Protein AF-A0A968K9M5-F1 (afdb_monomer)

Structure (mmCIF, N/CA/C/O backbone):
data_AF-A0A968K9M5-F1
#
_entry.id   AF-A0A968K9M5-F1
#
loop_
_atom_site.group_PDB
_atom_site.id
_atom_site.type_symbol
_atom_site.label_atom_id
_atom_site.label_alt_id
_atom_site.label_comp_id
_atom_site.label_asym_id
_atom_site.label_entity_id
_atom_site.label_seq_id
_atom_site.pdbx_PDB_ins_code
_atom_site.Cartn_x
_atom_site.Cartn_y
_atom_site.Cartn_z
_atom_site.occupancy
_atom_site.B_iso_or_equiv
_atom_site.auth_seq_id
_atom_site.auth_comp_id
_atom_site.auth_asym_id
_atom_site.auth_atom_id
_atom_site.pdbx_PDB_model_num
ATOM 1 N N . MET A 1 1 ? -9.817 16.636 25.473 1.00 51.41 1 MET A N 1
ATOM 2 C CA . MET A 1 1 ? -11.119 16.191 26.009 1.00 51.41 1 MET A CA 1
ATOM 3 C C . MET A 1 1 ? -11.278 14.680 25.809 1.00 51.41 1 MET A C 1
ATOM 5 O O . MET A 1 1 ? -11.817 14.260 24.791 1.00 51.41 1 MET A O 1
ATOM 9 N N . PRO A 1 2 ? -10.715 13.850 26.705 1.00 57.59 2 PRO A N 1
ATOM 10 C CA . PRO A 1 2 ? -10.853 12.386 26.663 1.00 57.59 2 PRO A CA 1
ATOM 11 C C . PRO A 1 2 ? -12.249 11.882 27.098 1.00 57.59 2 PRO A C 1
ATOM 13 O O . PRO A 1 2 ? -12.683 10.827 26.637 1.00 57.59 2 PRO A O 1
ATOM 16 N N . GLU A 1 3 ? -12.993 12.667 27.884 1.00 60.50 3 GLU A N 1
ATOM 17 C CA . GLU A 1 3 ? -14.280 12.284 28.496 1.00 60.50 3 GLU A CA 1
ATOM 18 C C . GLU A 1 3 ? -15.399 11.987 27.473 1.00 60.50 3 GLU A C 1
ATOM 20 O O . GLU A 1 3 ? -16.149 11.019 27.615 1.00 60.50 3 GLU A O 1
ATOM 25 N N . ASP A 1 4 ? -15.463 12.734 26.364 1.00 63.72 4 ASP A N 1
ATOM 26 C CA . ASP A 1 4 ? -16.415 12.489 25.263 1.00 63.72 4 ASP A CA 1
ATOM 27 C C . ASP A 1 4 ? -16.224 11.129 24.579 1.00 63.72 4 ASP A C 1
ATOM 29 O O . ASP A 1 4 ? -17.141 10.567 23.969 1.00 63.72 4 ASP A O 1
ATOM 33 N N . THR A 1 5 ? -14.998 10.613 24.617 1.00 60.69 5 THR A N 1
ATOM 34 C CA . THR A 1 5 ? -14.643 9.351 23.969 1.00 60.69 5 THR A CA 1
ATOM 35 C C . THR A 1 5 ? -15.071 8.181 24.843 1.00 60.69 5 THR A C 1
ATOM 37 O O . THR A 1 5 ? -15.695 7.248 24.340 1.00 60.69 5 THR A O 1
ATOM 40 N N . GLU A 1 6 ? -14.833 8.268 26.151 1.00 62.53 6 GLU A N 1
ATOM 41 C CA . GLU A 1 6 ? -15.274 7.262 27.118 1.00 62.53 6 GLU A CA 1
ATOM 42 C C . GLU A 1 6 ? -16.797 7.134 27.179 1.00 62.53 6 GLU A C 1
ATOM 44 O O . GLU A 1 6 ? -17.310 6.016 27.215 1.00 62.53 6 GLU A O 1
ATOM 49 N N . MET A 1 7 ? -17.541 8.243 27.087 1.00 62.06 7 MET A N 1
ATOM 50 C CA . MET A 1 7 ? -19.007 8.197 26.996 1.00 62.06 7 MET A CA 1
ATOM 51 C C . MET A 1 7 ? -19.499 7.454 25.749 1.00 62.06 7 MET A C 1
ATOM 53 O O . MET A 1 7 ? -20.458 6.683 25.813 1.00 62.06 7 MET A O 1
ATOM 57 N N . ARG A 1 8 ? -18.839 7.650 24.602 1.00 64.69 8 ARG A N 1
ATOM 58 C CA . ARG A 1 8 ? -19.181 6.954 23.350 1.00 64.69 8 ARG A CA 1
ATOM 59 C C . ARG A 1 8 ? -18.832 5.467 23.399 1.00 64.69 8 ARG A C 1
ATOM 61 O O . ARG A 1 8 ? -19.593 4.665 22.866 1.00 64.69 8 ARG A O 1
ATOM 68 N N . ILE A 1 9 ? -17.728 5.117 24.056 1.00 66.56 9 ILE A N 1
ATOM 69 C CA . ILE A 1 9 ? -17.291 3.733 24.281 1.00 66.56 9 ILE A CA 1
ATOM 70 C C . ILE A 1 9 ? -18.268 3.013 25.226 1.00 66.56 9 ILE A C 1
ATOM 72 O O . ILE A 1 9 ? -18.783 1.955 24.865 1.00 66.56 9 ILE A O 1
ATOM 76 N N . LYS A 1 10 ? -18.645 3.644 26.350 1.00 65.88 10 LYS A N 1
ATOM 77 C CA . LYS A 1 10 ? -19.674 3.127 27.272 1.00 65.88 10 LYS A CA 1
ATOM 78 C C . LYS A 1 10 ? -21.031 2.945 26.597 1.00 65.88 10 LYS A C 1
ATOM 80 O O . LYS A 1 10 ? -21.674 1.924 26.810 1.00 65.88 10 LYS A O 1
ATOM 85 N N . LYS A 1 11 ? -21.462 3.890 25.752 1.00 66.50 11 LYS A N 1
ATOM 86 C CA . LYS A 1 11 ? -22.722 3.767 24.992 1.00 66.50 11 LYS A CA 1
ATOM 87 C C . LYS A 1 11 ? -22.704 2.589 24.010 1.00 66.50 11 LYS A C 1
ATOM 89 O O . LYS A 1 11 ? -23.752 2.019 23.737 1.00 66.50 11 LYS A O 1
ATOM 94 N N . ALA A 1 12 ? -21.529 2.226 23.495 1.00 63.97 12 ALA A N 1
ATOM 95 C CA . ALA A 1 12 ? -21.339 1.047 22.656 1.00 63.97 12 ALA A CA 1
ATOM 96 C C . ALA A 1 12 ? -21.189 -0.260 23.463 1.00 63.97 12 ALA A C 1
ATOM 98 O O . ALA A 1 12 ? -21.057 -1.315 22.858 1.00 63.97 12 ALA A O 1
ATOM 99 N N . GLY A 1 13 ? -21.209 -0.206 24.802 1.00 70.62 13 GLY A N 1
ATOM 100 C CA . GLY A 1 13 ? -21.071 -1.378 25.672 1.00 70.62 13 GLY A CA 1
ATOM 101 C C . GLY A 1 13 ? -19.632 -1.863 25.869 1.00 70.62 13 GLY A C 1
ATOM 102 O O . GLY A 1 13 ? -19.427 -2.931 26.437 1.00 70.62 13 GLY A O 1
ATOM 103 N N . TYR A 1 14 ? -18.634 -1.094 25.434 1.00 71.94 14 TYR A N 1
ATOM 104 C CA . TYR A 1 14 ? -17.221 -1.441 25.593 1.00 71.94 14 TYR A CA 1
ATOM 105 C C . TYR A 1 14 ? -16.570 -0.541 26.649 1.00 71.94 14 TYR A C 1
ATOM 107 O O . TYR A 1 14 ? -17.061 0.549 26.940 1.00 71.94 14 TYR A O 1
ATOM 115 N N . THR A 1 15 ? -15.461 -0.984 27.239 1.00 75.38 15 THR A N 1
ATOM 116 C CA . THR A 1 15 ? -14.609 -0.173 28.125 1.00 75.38 15 THR A CA 1
ATOM 117 C C . THR A 1 15 ? -13.243 0.046 27.482 1.00 75.38 15 THR A C 1
ATOM 119 O O . THR A 1 15 ? -12.792 -0.748 26.655 1.00 75.38 15 THR A O 1
ATOM 122 N N . ALA A 1 16 ? -12.574 1.143 27.846 1.00 69.44 16 ALA A N 1
ATOM 123 C CA . ALA A 1 16 ? -11.233 1.447 27.347 1.00 69.44 16 ALA A CA 1
ATOM 124 C C . ALA A 1 16 ? -10.227 0.330 27.688 1.00 69.44 16 ALA A C 1
ATOM 126 O O . ALA A 1 16 ? -9.402 -0.025 26.846 1.00 69.44 16 ALA A O 1
ATOM 127 N N . ASP A 1 17 ? -10.345 -0.272 28.874 1.00 72.94 17 ASP A N 1
ATOM 128 C CA . ASP A 1 17 ? -9.512 -1.399 29.306 1.00 72.94 17 ASP A CA 1
ATOM 129 C C . ASP A 1 17 ? -9.739 -2.667 28.480 1.00 72.94 17 ASP A C 1
ATOM 131 O O . ASP A 1 17 ? -8.773 -3.319 28.090 1.00 72.94 17 ASP A O 1
ATOM 135 N N . LEU A 1 18 ? -10.986 -2.972 28.112 1.00 74.94 18 LEU A N 1
ATOM 136 C CA . LEU A 1 18 ? -11.291 -4.117 27.251 1.00 74.94 18 LEU A CA 1
ATOM 137 C C . LEU A 1 18 ? -10.667 -3.950 25.855 1.00 74.94 18 LEU A C 1
ATOM 139 O O . LEU A 1 18 ? -10.087 -4.888 25.312 1.00 74.94 18 LEU A O 1
ATOM 143 N N . LEU A 1 19 ? -10.712 -2.736 25.293 1.00 75.19 19 LEU A N 1
ATOM 144 C CA . LEU A 1 19 ? -10.065 -2.437 24.011 1.00 75.19 19 LEU A CA 1
ATOM 145 C C . LEU A 1 19 ? -8.533 -2.550 24.096 1.00 75.19 19 LEU A C 1
ATOM 147 O O . LEU A 1 19 ? -7.904 -3.007 23.140 1.00 75.19 19 LEU A O 1
ATOM 151 N N . ARG A 1 20 ? -7.931 -2.164 25.231 1.00 74.12 20 ARG A N 1
ATOM 152 C CA . ARG A 1 20 ? -6.492 -2.351 25.492 1.00 74.12 20 ARG A CA 1
ATOM 153 C C . ARG A 1 20 ? -6.124 -3.826 25.587 1.00 74.12 20 ARG A C 1
ATOM 155 O O . ARG A 1 20 ? -5.146 -4.233 24.968 1.00 74.12 20 ARG A O 1
ATOM 162 N N . GLN A 1 21 ? -6.915 -4.613 26.311 1.00 78.06 21 GLN A N 1
ATOM 163 C CA . GLN A 1 21 ? -6.683 -6.043 26.486 1.00 78.06 21 GLN A CA 1
ATOM 164 C C . GLN A 1 21 ? -6.728 -6.782 25.144 1.00 78.06 21 GLN A C 1
ATOM 166 O O . GLN A 1 21 ? -5.779 -7.482 24.800 1.00 78.06 21 GLN A O 1
ATOM 171 N N . MET A 1 22 ? -7.756 -6.529 24.328 1.00 73.94 22 MET A N 1
ATOM 172 C CA . MET A 1 22 ? -7.872 -7.145 23.003 1.00 73.94 22 MET A CA 1
ATOM 173 C C . MET A 1 22 ? -6.704 -6.767 22.073 1.00 73.94 22 MET A C 1
ATOM 175 O O . MET A 1 22 ? -6.224 -7.602 21.312 1.00 73.94 22 MET A O 1
ATOM 179 N N . LEU A 1 23 ? -6.195 -5.530 22.132 1.00 72.94 23 LEU A N 1
ATOM 180 C CA . LEU A 1 23 ? -5.007 -5.138 21.359 1.00 72.94 23 LEU A CA 1
ATOM 181 C C . LEU A 1 23 ? -3.716 -5.791 21.873 1.00 72.94 23 LEU A C 1
ATOM 183 O O . LEU A 1 23 ? -2.849 -6.121 21.063 1.00 72.94 23 LEU A O 1
ATOM 187 N N . GLY A 1 24 ? -3.590 -5.987 23.189 1.00 69.31 24 GLY A N 1
ATOM 188 C CA . 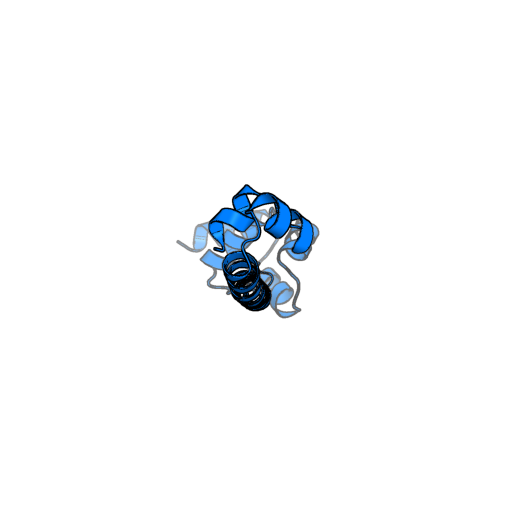GLY A 1 24 ? -2.452 -6.666 23.817 1.00 69.31 24 GLY A CA 1
ATOM 189 C C . GLY A 1 24 ? -2.313 -8.131 23.394 1.00 69.31 24 GLY A C 1
ATOM 190 O O . GLY A 1 24 ? -1.200 -8.635 23.284 1.00 69.31 24 GLY A O 1
ATOM 191 N N . GLU A 1 25 ? -3.425 -8.782 23.051 1.00 74.69 25 GLU A N 1
ATOM 192 C CA . GLU A 1 25 ? -3.463 -10.144 22.499 1.00 74.69 25 GLU A CA 1
ATOM 193 C C . GLU A 1 25 ? -3.037 -10.219 21.016 1.00 74.69 25 GLU A C 1
ATOM 195 O O . GLU A 1 25 ? -3.065 -11.282 20.399 1.00 74.69 25 GLU A O 1
ATOM 200 N N . GLY A 1 26 ? -2.625 -9.096 20.413 1.00 66.50 26 GLY A N 1
ATOM 201 C CA . GLY A 1 26 ? -2.200 -9.033 19.012 1.00 66.50 26 GLY A CA 1
ATOM 202 C C . GLY A 1 26 ? -3.364 -8.987 18.018 1.00 66.50 26 GLY A C 1
ATOM 203 O O . GLY A 1 26 ? -3.162 -9.128 16.807 1.00 66.50 26 GLY A O 1
ATOM 204 N N . VAL A 1 27 ? -4.589 -8.761 18.499 1.00 73.75 27 VAL A N 1
ATOM 205 C CA . VAL A 1 27 ? -5.778 -8.660 17.653 1.00 73.75 27 VAL A CA 1
ATOM 206 C C . VAL A 1 27 ? -5.699 -7.392 16.807 1.00 73.75 27 VAL A C 1
ATOM 208 O O . VAL A 1 27 ? -5.535 -6.274 17.296 1.00 73.75 27 VAL A O 1
ATOM 211 N N . THR A 1 28 ? -5.832 -7.545 15.491 1.00 76.44 28 THR A N 1
ATOM 212 C CA . THR A 1 28 ? -5.808 -6.389 14.589 1.00 76.44 28 THR A CA 1
ATOM 213 C C . THR A 1 28 ? -7.078 -5.549 14.735 1.00 76.44 28 THR A C 1
ATOM 215 O O . THR A 1 28 ? -8.163 -6.072 14.981 1.00 76.44 28 THR A O 1
ATOM 218 N N . LEU A 1 29 ? -6.996 -4.249 14.422 1.00 75.00 29 LEU A N 1
ATOM 219 C CA . LEU A 1 29 ? -8.172 -3.363 14.333 1.00 75.00 29 LEU A CA 1
ATOM 220 C C . LEU A 1 29 ? -9.279 -3.889 13.404 1.00 75.00 29 LEU A C 1
ATOM 222 O O . LEU A 1 29 ? -10.405 -3.409 13.457 1.00 75.00 29 LEU A O 1
ATOM 226 N N . GLY A 1 30 ? -8.943 -4.786 12.470 1.00 74.94 30 GLY A N 1
ATOM 227 C CA . GLY A 1 30 ? -9.924 -5.411 11.590 1.00 74.94 30 GLY A CA 1
ATOM 228 C C . GLY A 1 30 ? -10.824 -6.382 12.338 1.00 74.94 30 GLY A C 1
ATOM 229 O O . GLY A 1 30 ? -12.036 -6.212 12.300 1.00 74.94 30 GLY A O 1
ATOM 230 N N . VAL A 1 31 ? -10.202 -7.307 13.062 1.00 76.50 31 VAL A N 1
ATOM 231 C CA . VAL A 1 31 ? -10.887 -8.281 13.916 1.00 76.50 31 VAL A CA 1
ATOM 232 C C . VAL A 1 31 ? -11.606 -7.570 15.060 1.00 76.50 31 VAL A C 1
ATOM 234 O O . VAL A 1 31 ? -12.742 -7.897 15.370 1.00 76.50 31 VAL A O 1
ATOM 237 N N . LEU A 1 32 ? -10.999 -6.520 15.620 1.00 77.88 32 LEU A N 1
ATOM 238 C CA . LEU A 1 32 ? -11.632 -5.703 16.654 1.00 77.88 32 LEU A CA 1
ATOM 239 C C . LEU A 1 32 ? -12.922 -5.035 16.152 1.00 77.88 32 LEU A C 1
ATOM 241 O O . LEU A 1 32 ? -13.918 -4.997 16.863 1.00 77.88 32 LEU A O 1
ATOM 245 N N . ALA A 1 33 ? -12.924 -4.521 14.920 1.00 81.94 33 ALA A N 1
ATOM 246 C CA . ALA A 1 33 ? -14.109 -3.908 14.320 1.00 81.94 33 ALA A CA 1
ATOM 247 C C . ALA A 1 33 ? -15.230 -4.919 14.055 1.00 81.94 33 ALA A C 1
ATOM 249 O O . ALA A 1 33 ? -16.400 -4.588 14.215 1.00 81.94 33 ALA A O 1
ATOM 250 N N . GLU A 1 34 ? -14.875 -6.143 13.669 1.00 78.81 34 GLU A N 1
ATOM 251 C CA . GLU A 1 34 ? -15.834 -7.234 13.472 1.00 78.81 34 GLU A CA 1
ATOM 252 C C . GLU A 1 34 ? -16.408 -7.716 14.811 1.00 78.81 34 GLU A C 1
ATOM 254 O O . GLU A 1 34 ? -17.620 -7.841 14.942 1.00 78.81 34 GLU A O 1
ATOM 259 N N . ALA A 1 35 ? -15.559 -7.884 15.828 1.00 73.38 35 ALA A N 1
ATOM 260 C CA . ALA A 1 35 ? -15.959 -8.318 17.165 1.00 73.38 35 ALA A CA 1
ATOM 261 C C . ALA A 1 35 ? -16.811 -7.278 17.910 1.00 73.38 35 ALA A C 1
ATOM 263 O O . ALA A 1 35 ? -17.672 -7.638 18.708 1.00 73.38 35 ALA A O 1
ATOM 264 N N . THR A 1 36 ? -16.562 -5.986 17.670 1.00 74.56 36 THR A N 1
ATOM 265 C CA . THR A 1 36 ? -17.259 -4.891 18.364 1.00 74.56 36 THR A CA 1
ATOM 266 C C . THR A 1 36 ? -18.425 -4.297 17.578 1.00 74.56 36 THR A C 1
ATOM 268 O O . THR A 1 36 ? -19.179 -3.487 18.110 1.00 74.56 36 THR A O 1
ATOM 271 N N . GLY A 1 37 ? -18.546 -4.616 16.285 1.00 75.69 37 GLY A N 1
ATOM 272 C CA . GLY A 1 37 ? -19.476 -3.947 15.370 1.00 75.69 37 GLY A CA 1
ATOM 273 C C . GLY A 1 37 ? -19.165 -2.460 15.135 1.00 75.69 37 GLY A C 1
ATOM 274 O O . GLY A 1 37 ? -19.903 -1.771 14.428 1.00 75.69 37 GLY A O 1
ATOM 275 N N . VAL A 1 38 ? -18.076 -1.933 15.707 1.00 82.44 38 VAL A N 1
ATOM 276 C CA . VAL A 1 38 ? -17.682 -0.530 15.578 1.00 82.44 38 VAL A CA 1
ATOM 277 C C . VAL A 1 38 ? -16.792 -0.360 14.355 1.00 82.44 38 VAL A C 1
ATOM 279 O O . VAL A 1 38 ? -15.792 -1.052 14.168 1.00 82.44 38 VAL A O 1
ATOM 282 N N . HIS A 1 39 ? -17.110 0.633 13.524 1.00 82.50 39 HIS A N 1
ATOM 283 C CA . HIS A 1 39 ? -16.321 0.910 12.331 1.00 82.50 39 HIS A CA 1
ATOM 284 C C . HIS A 1 39 ? -14.851 1.216 12.674 1.00 82.50 39 HIS A C 1
ATOM 286 O O . HIS A 1 39 ? -14.544 1.976 13.597 1.00 82.50 39 HIS A O 1
ATOM 292 N N . ARG A 1 40 ? -13.926 0.691 11.862 1.00 79.50 40 ARG A N 1
ATOM 293 C CA . ARG A 1 40 ? -12.462 0.794 12.051 1.00 79.50 40 ARG A CA 1
ATOM 294 C C . ARG A 1 40 ? -11.984 2.228 12.297 1.00 79.50 40 ARG A C 1
ATOM 296 O O . ARG A 1 40 ? -11.103 2.453 13.123 1.00 79.50 40 ARG A O 1
ATOM 303 N N . SER A 1 41 ?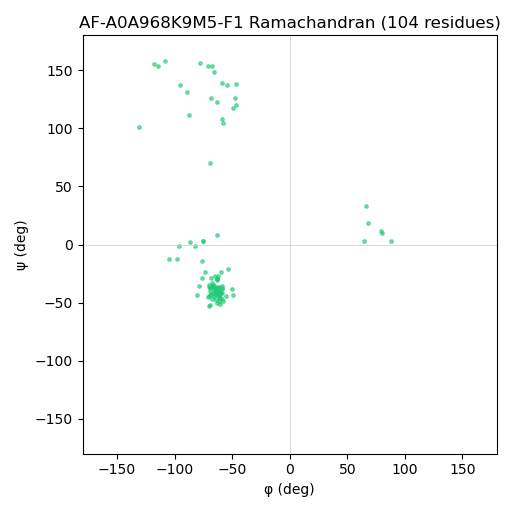 -12.576 3.201 11.607 1.00 81.06 41 SER A N 1
ATOM 304 C CA . SER A 1 41 ? -12.239 4.623 11.769 1.00 81.06 41 SER A CA 1
ATOM 305 C C . SER A 1 41 ? -12.618 5.170 13.150 1.00 81.06 41 SER A C 1
ATOM 307 O O . SER A 1 41 ? -11.895 6.002 13.693 1.00 81.06 41 SER A O 1
ATOM 309 N N . ALA A 1 42 ? -13.726 4.702 13.733 1.00 82.88 42 ALA A N 1
ATOM 310 C CA . ALA A 1 42 ? -14.145 5.099 15.073 1.00 82.88 42 ALA A CA 1
ATOM 311 C C . ALA A 1 42 ? -13.217 4.495 16.134 1.00 82.88 42 ALA A C 1
ATOM 313 O O . ALA A 1 42 ? -12.715 5.244 16.969 1.00 82.88 42 ALA A O 1
ATOM 314 N N . LEU A 1 43 ? -12.888 3.202 16.021 1.00 81.06 43 LEU A N 1
ATOM 315 C CA . LEU A 1 43 ? -11.902 2.544 16.886 1.00 81.06 43 LEU A CA 1
ATOM 316 C C . LEU A 1 43 ? -10.533 3.230 16.819 1.00 81.06 43 LEU A C 1
ATOM 318 O O . LEU A 1 43 ? -9.971 3.574 17.850 1.00 81.06 43 LEU A O 1
ATOM 322 N N . SER A 1 44 ? -10.015 3.512 15.619 1.00 81.19 44 SER A N 1
ATOM 323 C CA . SER A 1 44 ? -8.733 4.215 15.457 1.00 81.19 44 SER A CA 1
ATOM 324 C C . SER A 1 44 ? -8.739 5.594 16.123 1.00 81.19 44 SER A C 1
ATOM 326 O O . SER A 1 44 ? -7.778 5.962 16.799 1.00 81.19 44 SER A O 1
ATOM 328 N N . ARG A 1 45 ? -9.838 6.345 15.982 1.00 81.69 45 ARG A N 1
ATOM 329 C CA . ARG A 1 45 ? -9.995 7.651 16.626 1.00 81.69 45 ARG A CA 1
ATOM 330 C C . ARG A 1 45 ? -10.042 7.537 18.150 1.00 81.69 45 ARG A C 1
ATOM 332 O O . ARG A 1 45 ? -9.411 8.344 18.823 1.00 81.69 45 ARG A O 1
ATOM 339 N N . TRP A 1 46 ? -10.771 6.557 18.679 1.00 84.44 46 TRP A N 1
ATOM 340 C CA . TRP A 1 46 ? -10.871 6.307 20.117 1.00 84.44 46 TRP A CA 1
ATOM 341 C C . TRP A 1 46 ? -9.527 5.906 20.717 1.00 84.44 46 TRP A C 1
ATOM 343 O O . TRP A 1 46 ? -9.093 6.504 21.692 1.00 84.44 46 TRP A O 1
ATOM 353 N N . LEU A 1 47 ? -8.824 4.970 20.084 1.00 80.25 47 LEU A N 1
ATOM 354 C CA . LEU A 1 47 ? -7.513 4.501 20.532 1.00 80.25 47 LEU A CA 1
ATOM 355 C C . LEU A 1 47 ? -6.477 5.627 20.514 1.00 80.25 47 LEU A C 1
ATOM 357 O O . LEU A 1 47 ? -5.740 5.795 21.480 1.00 80.25 47 LEU A O 1
ATOM 361 N N . ARG A 1 48 ? -6.498 6.478 19.479 1.00 80.44 48 ARG A N 1
ATOM 362 C CA . ARG A 1 48 ? -5.659 7.682 19.423 1.00 80.44 48 ARG A CA 1
ATOM 363 C C . ARG A 1 48 ? -5.993 8.678 20.538 1.00 80.44 48 ARG A C 1
ATOM 365 O O . ARG A 1 48 ? -5.079 9.256 21.113 1.00 80.44 48 ARG A O 1
ATOM 372 N N . ALA A 1 49 ? -7.274 8.884 20.844 1.00 80.25 49 ALA A N 1
ATOM 373 C CA . ALA A 1 49 ? -7.704 9.766 21.933 1.00 80.25 49 ALA A CA 1
ATOM 374 C C . ALA A 1 49 ? -7.335 9.217 23.325 1.00 80.25 49 ALA A C 1
ATOM 376 O O . ALA A 1 49 ? -7.090 9.998 24.237 1.00 80.25 49 ALA A O 1
ATOM 377 N N . LEU A 1 50 ? -7.254 7.891 23.462 1.00 77.88 50 LEU A N 1
ATOM 378 C CA . LEU A 1 50 ? -6.838 7.176 24.673 1.00 77.88 50 LEU A CA 1
ATOM 379 C C . LEU A 1 50 ? -5.312 6.990 24.789 1.00 77.88 50 LEU A C 1
ATOM 381 O O . LEU A 1 50 ? -4.849 6.340 25.728 1.00 77.88 50 LEU A O 1
ATOM 385 N N . GLY A 1 51 ? -4.536 7.513 23.831 1.00 76.19 51 GLY A N 1
ATOM 386 C CA . GLY A 1 51 ? -3.075 7.382 23.796 1.00 76.19 51 GLY A CA 1
ATOM 387 C C . GLY A 1 51 ? -2.573 5.956 23.542 1.00 76.19 51 GLY A C 1
ATOM 388 O O . GLY A 1 51 ? -1.427 5.651 23.850 1.00 76.19 51 GLY A O 1
ATOM 389 N N . ILE A 1 52 ? -3.419 5.070 23.012 1.00 76.00 52 ILE A N 1
ATOM 390 C CA . ILE A 1 52 ? -3.064 3.677 22.737 1.00 76.00 52 ILE A CA 1
ATOM 391 C C . ILE A 1 52 ? -2.448 3.613 21.340 1.00 76.00 52 ILE A C 1
ATOM 393 O O . ILE A 1 52 ? -3.135 3.820 20.332 1.00 76.00 52 ILE A O 1
ATOM 397 N N . GLU A 1 53 ? -1.148 3.323 21.278 1.00 66.88 53 GLU A N 1
ATOM 398 C CA . GLU A 1 53 ? -0.474 3.061 20.013 1.00 66.88 53 GLU A CA 1
ATOM 399 C C . GLU A 1 53 ? -1.069 1.809 19.372 1.00 66.88 53 GLU A C 1
ATOM 401 O O . GLU A 1 53 ? -1.126 0.732 19.961 1.00 66.88 53 GLU A O 1
ATOM 406 N N . THR A 1 54 ? -1.561 1.966 18.147 1.00 65.00 54 THR A N 1
ATOM 407 C CA . THR A 1 54 ? -2.079 0.838 17.379 1.00 65.00 54 THR A CA 1
ATOM 408 C C . THR A 1 54 ? -0.977 0.322 16.471 1.00 65.00 54 THR A C 1
ATOM 410 O O . THR A 1 54 ? -0.304 1.141 15.837 1.00 65.00 54 THR A O 1
ATOM 413 N N . PRO A 1 55 ? -0.797 -1.007 16.350 1.00 61.66 55 PRO A N 1
ATOM 414 C CA . PRO A 1 55 ? 0.106 -1.562 15.355 1.00 61.66 55 PRO A CA 1
ATOM 415 C C . PRO A 1 55 ? -0.385 -1.086 13.987 1.00 61.66 55 PRO A C 1
ATOM 417 O O . PRO A 1 55 ? -1.479 -1.435 13.531 1.00 61.66 55 PRO A O 1
ATOM 420 N N . GLY A 1 56 ? 0.376 -0.165 13.395 1.00 56.69 56 GLY A N 1
ATOM 421 C CA . GLY A 1 56 ? -0.060 0.598 12.238 1.00 56.69 56 GLY A CA 1
ATOM 422 C C . GLY A 1 56 ? -0.503 -0.322 11.105 1.00 56.69 56 GLY A C 1
ATOM 423 O O . GLY A 1 56 ? 0.165 -1.304 10.780 1.00 56.69 56 GLY A O 1
ATOM 424 N N . ARG A 1 57 ? -1.617 0.024 10.448 1.00 56.78 57 ARG A N 1
ATOM 425 C CA . ARG A 1 57 ? -2.000 -0.557 9.152 1.00 56.78 57 ARG A CA 1
ATOM 426 C C . ARG A 1 57 ? -1.048 -0.076 8.066 1.00 56.78 57 ARG A C 1
ATOM 428 O O . ARG A 1 57 ? -1.404 0.700 7.187 1.00 56.78 57 ARG A O 1
ATOM 435 N N . GLY A 1 58 ? 0.176 -0.550 8.120 1.00 53.31 58 GLY A N 1
ATOM 436 C CA . GLY A 1 58 ? 1.088 -0.499 7.007 1.00 53.31 58 GLY A CA 1
ATOM 437 C C . GLY A 1 58 ? 1.666 -1.882 6.866 1.00 53.31 58 GLY A C 1
ATOM 438 O O . GLY A 1 58 ? 2.607 -2.218 7.574 1.00 53.31 58 GLY A O 1
ATOM 439 N N .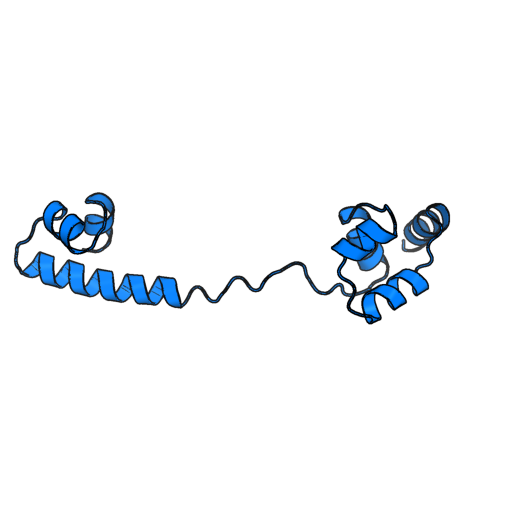 ARG A 1 59 ? 1.165 -2.672 5.906 1.00 55.44 59 ARG A N 1
ATOM 440 C CA . ARG A 1 59 ? 2.045 -3.665 5.280 1.00 55.44 59 ARG A CA 1
ATOM 441 C C . ARG A 1 59 ? 3.322 -2.892 4.935 1.00 55.44 59 ARG A C 1
ATOM 443 O O . ARG A 1 59 ? 3.176 -1.841 4.298 1.00 55.44 59 ARG A O 1
ATOM 450 N N . PRO A 1 60 ? 4.523 -3.325 5.358 1.00 58.28 60 PRO A N 1
ATOM 451 C CA . PRO A 1 60 ? 5.742 -2.644 4.960 1.00 58.28 60 PRO A CA 1
ATOM 452 C C . PRO A 1 60 ? 5.671 -2.479 3.444 1.00 58.28 60 PRO A C 1
ATOM 454 O O . PRO A 1 60 ? 5.534 -3.476 2.729 1.00 58.28 60 PRO A O 1
ATOM 457 N N . LYS A 1 61 ? 5.651 -1.236 2.939 1.00 56.62 61 LYS A N 1
ATOM 458 C CA . LYS A 1 61 ? 5.842 -1.004 1.504 1.00 56.62 61 LYS A CA 1
ATOM 459 C C . LYS A 1 61 ? 7.198 -1.630 1.229 1.00 56.62 61 LYS A C 1
ATOM 461 O O . LYS A 1 61 ? 8.203 -1.090 1.688 1.00 56.62 61 LYS A O 1
ATOM 466 N N . GLY A 1 62 ? 7.202 -2.811 0.606 1.00 54.94 62 GLY A N 1
ATOM 467 C CA . GLY A 1 62 ? 8.422 -3.573 0.373 1.00 54.94 62 GLY A CA 1
ATOM 468 C C . GLY A 1 62 ? 9.490 -2.635 -0.173 1.00 54.94 62 GLY A C 1
ATOM 469 O O . GLY A 1 62 ? 9.166 -1.737 -0.961 1.00 54.94 62 GLY A O 1
ATOM 470 N N . LYS A 1 63 ? 10.736 -2.780 0.300 1.00 52.06 63 LYS A N 1
ATOM 471 C CA . LYS A 1 63 ? 11.846 -1.943 -0.163 1.00 52.06 63 LYS A CA 1
ATOM 472 C C . LYS A 1 63 ? 11.777 -1.898 -1.692 1.00 52.06 63 LYS A C 1
ATOM 474 O O . LYS A 1 63 ? 11.865 -2.930 -2.350 1.00 52.06 63 LYS A O 1
ATOM 479 N N . ARG A 1 64 ? 11.620 -0.703 -2.270 1.00 55.09 64 ARG A N 1
ATOM 480 C CA . ARG A 1 64 ? 11.604 -0.483 -3.733 1.00 55.09 64 ARG A CA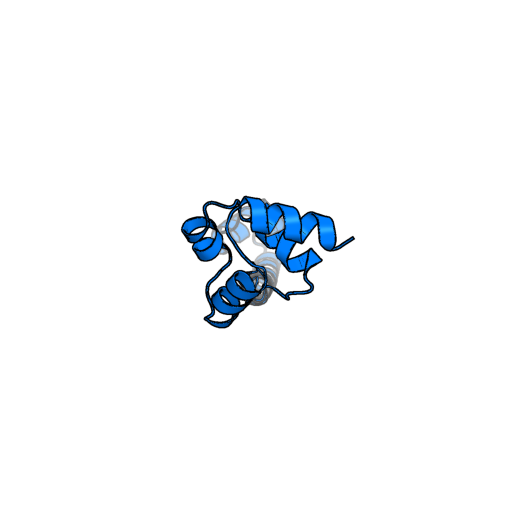 1
ATOM 481 C C . ARG A 1 64 ? 12.943 -0.849 -4.406 1.00 55.09 64 ARG A C 1
ATOM 483 O O . ARG A 1 64 ? 13.129 -0.569 -5.587 1.00 55.09 64 ARG A O 1
ATOM 490 N N . SER A 1 65 ? 13.879 -1.455 -3.669 1.00 53.12 65 SER A N 1
ATOM 491 C CA . SER A 1 65 ? 15.226 -1.816 -4.105 1.00 53.12 65 SER A CA 1
ATOM 492 C C . SER A 1 65 ? 15.207 -2.689 -5.358 1.00 53.12 65 SER A C 1
ATOM 494 O O . SER A 1 65 ? 15.905 -2.369 -6.315 1.00 53.12 65 SER A O 1
ATOM 496 N N . GLY A 1 66 ? 14.328 -3.696 -5.421 1.00 54.50 66 GLY A N 1
ATOM 497 C CA . GLY A 1 66 ? 14.249 -4.600 -6.577 1.00 54.50 66 GLY A CA 1
ATOM 498 C C . GLY A 1 66 ? 13.811 -3.926 -7.883 1.00 54.50 66 GLY A C 1
ATOM 499 O O . GLY A 1 66 ? 14.200 -4.358 -8.965 1.00 54.50 66 GLY A O 1
ATOM 500 N N . MET A 1 67 ? 13.036 -2.838 -7.810 1.00 57.84 67 MET A N 1
ATOM 501 C CA . MET A 1 67 ? 12.623 -2.084 -9.001 1.00 57.84 67 MET A CA 1
ATOM 502 C C . MET A 1 67 ? 13.751 -1.176 -9.507 1.00 57.84 67 MET A C 1
ATOM 504 O O . MET A 1 67 ? 13.937 -1.034 -10.716 1.00 57.84 67 MET A O 1
ATOM 508 N N . ARG A 1 68 ? 14.539 -0.601 -8.591 1.00 60.69 68 ARG A N 1
ATOM 509 C CA . ARG A 1 68 ? 15.660 0.287 -8.929 1.00 60.69 68 ARG A CA 1
ATOM 510 C C . ARG A 1 68 ? 16.810 -0.480 -9.587 1.00 60.69 68 ARG A C 1
ATOM 512 O O . ARG A 1 68 ? 17.348 -0.015 -10.584 1.00 60.69 68 ARG A O 1
ATOM 519 N N . GLU A 1 69 ? 17.111 -1.682 -9.099 1.00 62.84 69 GLU A N 1
ATOM 520 C CA . GLU A 1 69 ? 18.155 -2.543 -9.667 1.00 62.84 69 GLU A CA 1
ATOM 521 C C . GLU A 1 69 ? 17.781 -3.092 -11.053 1.00 62.84 69 GLU A C 1
ATOM 523 O O . GLU A 1 69 ? 18.584 -3.029 -11.984 1.00 62.84 69 GLU A O 1
ATOM 528 N N . LYS A 1 70 ? 16.531 -3.549 -11.235 1.00 62.25 70 LYS A N 1
ATOM 529 C CA . LYS A 1 70 ? 16.028 -3.952 -12.560 1.00 62.25 70 LYS A CA 1
ATOM 530 C C . LYS A 1 70 ? 16.088 -2.804 -13.570 1.00 62.25 70 LYS A C 1
ATOM 532 O O . LYS A 1 70 ? 16.405 -3.042 -14.729 1.00 62.25 70 LYS A O 1
ATOM 537 N N . THR A 1 71 ? 15.842 -1.571 -13.122 1.00 76.81 71 THR A N 1
ATOM 538 C CA . THR A 1 71 ? 15.939 -0.384 -13.983 1.00 76.81 71 THR A CA 1
ATOM 539 C C . THR A 1 71 ? 17.390 -0.102 -14.381 1.00 76.81 71 THR A C 1
ATOM 541 O O . THR A 1 71 ? 17.641 0.144 -15.552 1.00 76.81 71 THR A O 1
ATOM 544 N N . ALA A 1 72 ? 18.355 -0.209 -13.460 1.00 79.06 72 ALA A N 1
ATOM 545 C CA . ALA A 1 72 ? 19.774 0.022 -13.760 1.00 79.06 72 ALA A CA 1
ATOM 546 C C . ALA A 1 72 ? 20.323 -0.950 -14.823 1.00 79.06 72 ALA A C 1
ATOM 548 O O . ALA A 1 72 ? 20.926 -0.515 -15.800 1.00 79.06 72 ALA A O 1
ATOM 549 N N . ARG A 1 73 ? 20.019 -2.252 -14.700 1.00 81.19 73 ARG A N 1
ATOM 550 C CA . ARG A 1 73 ? 20.421 -3.256 -15.706 1.00 81.19 73 ARG A CA 1
ATOM 551 C C . ARG A 1 73 ? 19.798 -2.987 -17.080 1.00 81.19 73 ARG A C 1
ATOM 553 O O . ARG A 1 73 ? 20.445 -3.182 -18.104 1.00 81.19 73 ARG A O 1
ATOM 560 N N . GLN A 1 74 ? 18.543 -2.532 -17.112 1.00 85.50 74 GLN A N 1
ATOM 561 C CA . GLN A 1 74 ? 17.865 -2.169 -18.360 1.00 85.50 74 GLN A CA 1
ATOM 562 C C . GLN A 1 74 ? 18.471 -0.918 -19.007 1.00 85.50 74 GLN A C 1
ATOM 564 O O . GLN A 1 74 ? 18.570 -0.885 -20.227 1.00 85.50 74 GLN A O 1
ATOM 569 N N . VAL A 1 75 ? 18.905 0.068 -18.216 1.00 87.94 75 VAL A N 1
ATOM 570 C CA . VAL A 1 75 ? 19.602 1.271 -18.706 1.00 87.94 75 VAL A CA 1
ATOM 571 C C . VAL A 1 75 ? 20.934 0.898 -19.362 1.00 87.94 75 VAL A C 1
ATOM 573 O O . VAL A 1 75 ? 21.181 1.269 -20.507 1.00 87.94 75 VAL A O 1
ATOM 576 N N . GLU A 1 76 ? 21.770 0.104 -18.688 1.00 89.81 76 GLU A N 1
ATOM 577 C CA . GLU A 1 76 ? 23.070 -0.314 -19.236 1.00 89.81 76 GLU A CA 1
ATOM 578 C C . GLU A 1 76 ? 22.924 -1.079 -20.558 1.00 89.81 76 GLU A C 1
ATOM 580 O O . GLU A 1 76 ? 23.601 -0.771 -21.543 1.00 89.81 76 GLU A O 1
ATOM 585 N N . LEU A 1 77 ? 21.996 -2.041 -20.606 1.00 88.12 77 LEU A N 1
ATOM 586 C CA . LEU A 1 77 ? 21.709 -2.801 -21.821 1.00 88.12 77 LEU A CA 1
ATOM 587 C C . LEU A 1 77 ? 21.135 -1.912 -22.930 1.00 88.12 77 LEU A C 1
ATOM 589 O O . LEU A 1 77 ? 21.546 -2.044 -24.083 1.00 88.12 77 LEU A O 1
ATOM 593 N N . ALA A 1 78 ? 20.229 -0.986 -22.604 1.00 89.75 78 ALA A N 1
ATOM 594 C CA . ALA A 1 78 ? 19.650 -0.066 -23.578 1.00 89.75 78 ALA A CA 1
ATOM 595 C C . ALA A 1 78 ? 20.72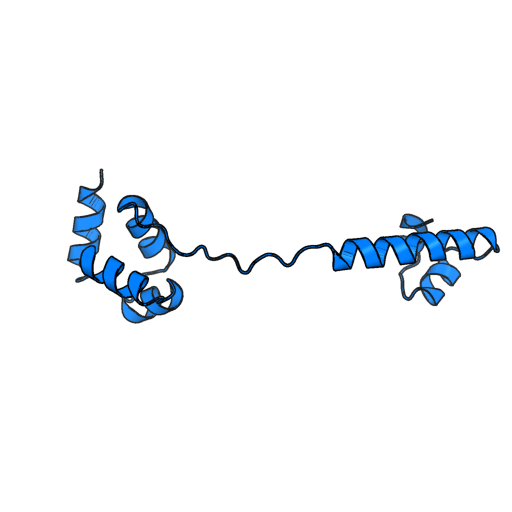7 0.829 -24.217 1.00 89.75 78 ALA A C 1
ATOM 597 O O . ALA A 1 78 ? 20.773 0.948 -25.442 1.00 89.75 78 ALA A O 1
ATOM 598 N N . HIS A 1 79 ? 21.657 1.384 -23.430 1.00 90.81 79 HIS A N 1
ATOM 599 C CA . HIS A 1 79 ? 22.788 2.147 -23.968 1.00 90.81 79 HIS A CA 1
ATOM 600 C C . HIS A 1 79 ? 23.748 1.285 -24.798 1.00 90.81 79 HIS A C 1
ATOM 602 O O . HIS A 1 79 ? 24.225 1.733 -25.841 1.00 90.81 79 HIS A O 1
ATOM 608 N N . ALA A 1 80 ? 24.037 0.048 -24.379 1.00 92.19 80 ALA A N 1
ATOM 609 C CA . ALA A 1 80 ? 24.899 -0.856 -25.142 1.00 92.19 80 ALA A CA 1
ATOM 610 C C . ALA A 1 80 ? 24.312 -1.170 -26.530 1.00 92.19 80 ALA A C 1
ATOM 612 O O . ALA A 1 80 ? 25.012 -1.044 -27.535 1.00 92.19 80 ALA A O 1
ATOM 613 N N . LEU A 1 81 ? 23.017 -1.491 -26.595 1.00 91.44 81 LEU A N 1
ATOM 614 C CA . LEU A 1 81 ? 22.309 -1.745 -27.852 1.00 91.44 81 LEU A CA 1
ATOM 615 C C . LEU A 1 81 ? 22.204 -0.482 -28.714 1.00 91.44 81 LEU A C 1
ATOM 617 O O . LEU A 1 81 ? 22.325 -0.552 -29.937 1.00 91.44 81 LEU A O 1
ATOM 621 N N . ARG A 1 82 ? 22.049 0.689 -28.085 1.00 91.88 82 ARG A N 1
ATOM 622 C CA . ARG A 1 82 ? 22.033 1.968 -28.798 1.00 91.88 82 ARG A CA 1
ATOM 623 C C . ARG A 1 82 ? 23.383 2.295 -29.433 1.00 91.88 82 ARG A C 1
ATOM 625 O O . ARG A 1 82 ? 23.412 2.718 -30.584 1.00 91.88 82 ARG A O 1
ATOM 632 N N . ARG A 1 83 ? 24.494 2.053 -28.726 1.00 92.06 83 ARG A N 1
ATOM 633 C CA . ARG A 1 83 ? 25.857 2.190 -29.279 1.00 92.06 83 ARG A CA 1
ATOM 634 C C . ARG A 1 83 ? 26.126 1.214 -30.423 1.00 92.06 83 ARG A C 1
ATOM 636 O O . ARG A 1 83 ? 26.874 1.551 -31.329 1.00 92.06 83 ARG A O 1
ATOM 643 N N . ALA A 1 84 ? 25.483 0.047 -30.410 1.00 92.25 84 ALA A N 1
ATOM 644 C CA . ALA A 1 84 ? 25.519 -0.909 -31.516 1.00 92.25 84 ALA A CA 1
ATOM 645 C C . ALA A 1 84 ? 24.655 -0.490 -32.728 1.00 92.25 84 ALA A C 1
ATOM 647 O O . ALA A 1 84 ? 24.552 -1.245 -33.689 1.00 92.25 84 ALA A O 1
ATOM 648 N N . GLY A 1 85 ? 24.027 0.692 -32.695 1.00 94.12 85 GLY A N 1
ATOM 649 C CA . GLY A 1 85 ? 23.260 1.248 -33.811 1.00 94.12 85 GLY A CA 1
ATOM 650 C C . GLY A 1 85 ? 21.790 0.831 -33.862 1.00 94.12 85 GLY A C 1
ATOM 651 O O . GLY A 1 85 ? 21.088 1.245 -34.782 1.00 94.12 85 GLY A O 1
ATOM 652 N N . MET A 1 86 ? 21.286 0.068 -32.883 1.00 93.31 86 MET A N 1
ATOM 653 C CA . MET A 1 86 ? 19.873 -0.326 -32.873 1.00 93.31 86 MET A CA 1
ATOM 654 C C . MET A 1 86 ? 18.939 0.874 -32.683 1.00 93.31 86 MET A C 1
ATOM 656 O O . MET A 1 86 ? 19.232 1.859 -31.987 1.00 93.31 86 MET A O 1
ATOM 660 N N . THR A 1 87 ? 17.760 0.772 -33.287 1.00 94.94 87 THR A N 1
ATOM 661 C CA . THR A 1 87 ? 16.671 1.731 -33.123 1.00 94.94 87 THR A CA 1
ATOM 662 C C . THR A 1 87 ? 15.939 1.508 -31.799 1.00 94.94 87 THR A C 1
ATOM 664 O O . THR A 1 87 ? 15.896 0.406 -31.258 1.00 94.94 87 THR A O 1
ATOM 667 N N . TYR A 1 88 ? 15.281 2.545 -31.274 1.00 92.62 88 TYR A N 1
ATOM 668 C CA . TYR A 1 88 ? 14.507 2.428 -30.028 1.00 92.62 88 TYR A CA 1
ATOM 669 C C . TYR A 1 88 ? 13.374 1.394 -30.096 1.00 92.62 88 TYR A C 1
ATOM 671 O O . TYR A 1 88 ? 12.938 0.899 -29.059 1.00 92.62 88 TYR A O 1
ATOM 679 N N . ARG A 1 89 ? 12.883 1.075 -31.301 1.00 93.19 89 ARG A N 1
ATOM 680 C CA . ARG A 1 89 ? 11.886 0.020 -31.507 1.00 93.19 89 ARG A CA 1
ATOM 681 C C . ARG A 1 89 ? 12.505 -1.355 -31.253 1.00 93.19 89 ARG A C 1
ATOM 683 O O . ARG A 1 89 ? 12.014 -2.071 -30.395 1.00 93.19 89 ARG A O 1
ATOM 690 N N . GLU A 1 90 ? 13.631 -1.648 -31.898 1.00 92.19 90 GLU A N 1
ATOM 691 C CA . GLU A 1 90 ? 14.360 -2.914 -31.736 1.00 92.19 90 GLU A CA 1
ATOM 692 C C . GLU A 1 90 ? 14.890 -3.099 -30.308 1.00 92.19 90 GLU A C 1
ATOM 694 O O . GLU A 1 90 ? 14.853 -4.201 -29.767 1.00 92.19 90 GLU A O 1
ATOM 699 N N . ILE A 1 91 ? 15.334 -2.014 -29.663 1.00 92.75 91 ILE A N 1
ATOM 700 C CA . ILE A 1 91 ? 15.744 -2.031 -28.250 1.00 92.75 91 ILE A CA 1
ATOM 701 C C . ILE A 1 91 ? 14.552 -2.377 -27.348 1.00 92.75 91 ILE A C 1
ATOM 703 O O . ILE A 1 91 ? 14.693 -3.179 -26.426 1.00 92.75 91 ILE A O 1
ATOM 707 N N . GLY A 1 92 ? 13.378 -1.798 -27.619 1.00 91.25 92 GLY A N 1
ATOM 708 C CA . GLY A 1 92 ? 12.141 -2.119 -26.909 1.00 91.25 92 GLY A CA 1
ATOM 709 C C . GLY A 1 92 ? 11.763 -3.589 -27.059 1.00 91.25 92 GLY A C 1
ATOM 710 O O . GLY A 1 92 ? 11.617 -4.285 -26.056 1.00 91.25 92 GLY A O 1
ATOM 711 N N . ASP A 1 93 ? 11.720 -4.083 -28.296 1.00 93.44 93 ASP A N 1
ATOM 712 C CA . ASP A 1 93 ? 11.384 -5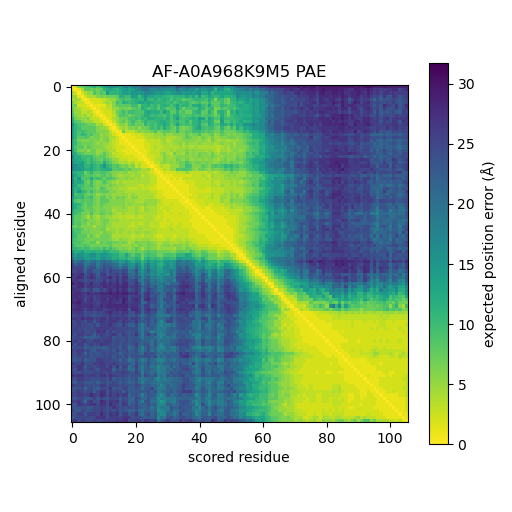.476 -28.602 1.00 93.44 93 ASP A CA 1
ATOM 713 C C . ASP A 1 93 ? 12.358 -6.453 -27.915 1.00 93.44 93 ASP A C 1
ATOM 715 O O . ASP A 1 93 ? 11.946 -7.469 -27.355 1.00 93.44 93 ASP A O 1
ATOM 719 N N . ARG A 1 94 ? 13.652 -6.110 -27.860 1.00 89.06 94 ARG A N 1
ATOM 720 C CA . ARG A 1 94 ? 14.700 -6.946 -27.254 1.00 89.06 94 ARG A CA 1
ATOM 721 C C . ARG A 1 94 ? 14.714 -6.927 -25.724 1.00 89.06 94 ARG A C 1
ATOM 723 O O . ARG A 1 94 ? 15.129 -7.908 -25.112 1.00 89.06 94 ARG A O 1
ATOM 730 N N . LEU A 1 95 ? 14.279 -5.830 -25.101 1.00 87.88 95 LEU A N 1
ATOM 731 C CA . LEU A 1 95 ? 14.195 -5.688 -23.641 1.00 87.88 95 LEU A CA 1
ATOM 732 C C . LEU A 1 95 ? 12.794 -5.988 -23.077 1.00 87.88 95 LEU A C 1
ATOM 734 O O . LEU A 1 95 ? 12.606 -5.914 -21.860 1.00 87.88 95 LEU A O 1
ATOM 738 N N . GLY A 1 96 ? 11.816 -6.312 -23.932 1.00 90.00 96 GLY A N 1
ATOM 739 C CA . GLY A 1 96 ? 10.415 -6.487 -23.536 1.00 90.00 96 GLY A CA 1
ATOM 740 C C . GLY A 1 96 ? 9.765 -5.180 -23.065 1.00 90.00 96 GLY A C 1
ATOM 741 O O . GLY A 1 96 ? 8.944 -5.180 -22.148 1.00 90.00 96 GLY A O 1
ATOM 742 N N . LEU A 1 97 ? 10.177 -4.051 -23.642 1.00 88.75 97 LEU A N 1
ATOM 743 C CA . LEU A 1 97 ? 9.753 -2.699 -23.290 1.00 88.75 97 LEU A CA 1
ATOM 744 C C . LEU A 1 97 ? 9.039 -2.031 -24.466 1.00 88.75 97 LEU A C 1
ATOM 746 O O . LEU A 1 97 ? 9.299 -2.316 -25.630 1.00 88.75 97 LEU A O 1
ATOM 750 N N . THR A 1 98 ? 8.174 -1.060 -24.179 1.00 92.00 98 THR A N 1
ATOM 751 C CA . THR A 1 98 ? 7.619 -0.216 -25.244 1.00 92.00 98 THR A CA 1
ATOM 752 C C . THR A 1 98 ? 8.712 0.666 -25.849 1.00 92.00 98 THR A C 1
ATOM 754 O O . THR A 1 98 ? 9.650 1.066 -25.156 1.00 92.00 98 THR A O 1
ATOM 757 N N . ARG A 1 99 ? 8.556 1.069 -27.119 1.00 91.25 99 ARG A N 1
ATOM 758 C CA . ARG A 1 99 ? 9.447 2.049 -27.776 1.00 91.25 99 ARG A CA 1
ATOM 759 C C . ARG A 1 99 ? 9.662 3.300 -26.915 1.00 91.25 99 ARG A C 1
ATOM 761 O O . ARG A 1 99 ? 10.783 3.785 -26.798 1.00 91.25 99 ARG A O 1
ATOM 768 N N . MET A 1 100 ? 8.587 3.819 -26.315 1.00 92.31 100 MET A N 1
ATOM 769 C CA . MET A 1 100 ? 8.644 4.989 -25.433 1.00 92.31 100 MET A CA 1
ATOM 770 C C . MET A 1 100 ? 9.521 4.716 -24.209 1.00 92.31 100 MET A C 1
ATOM 772 O O . MET A 1 100 ? 10.352 5.540 -23.843 1.00 92.31 100 MET A O 1
ATOM 776 N N . ARG A 1 101 ? 9.378 3.537 -23.596 1.00 86.19 101 ARG A N 1
ATOM 777 C CA . ARG A 1 101 ? 10.174 3.162 -22.431 1.00 86.19 101 ARG A CA 1
ATOM 778 C C . ARG A 1 101 ? 11.643 2.934 -22.784 1.00 86.19 101 ARG A C 1
ATOM 780 O O . ARG A 1 101 ? 12.491 3.349 -22.011 1.00 86.19 101 ARG A O 1
ATOM 787 N N . ALA A 1 102 ? 11.947 2.355 -23.944 1.00 88.81 102 ALA A N 1
ATOM 788 C CA . ALA A 1 102 ? 13.318 2.248 -24.446 1.00 88.81 102 ALA A CA 1
ATOM 789 C C . ALA A 1 102 ? 13.953 3.633 -24.676 1.00 88.81 102 ALA A C 1
ATOM 791 O O . ALA A 1 102 ? 15.082 3.861 -24.265 1.00 88.81 102 ALA A O 1
AT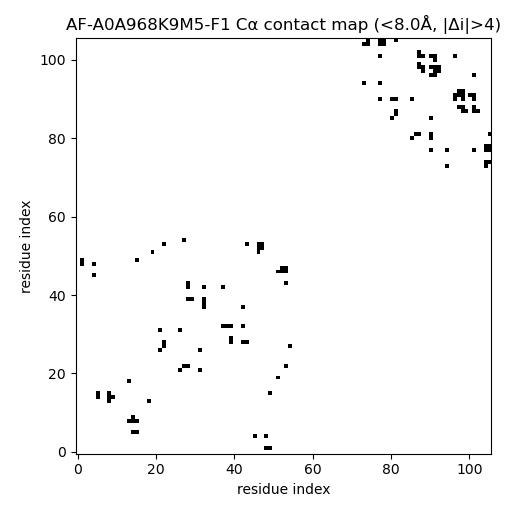OM 792 N N . CYS A 1 103 ? 13.203 4.585 -25.241 1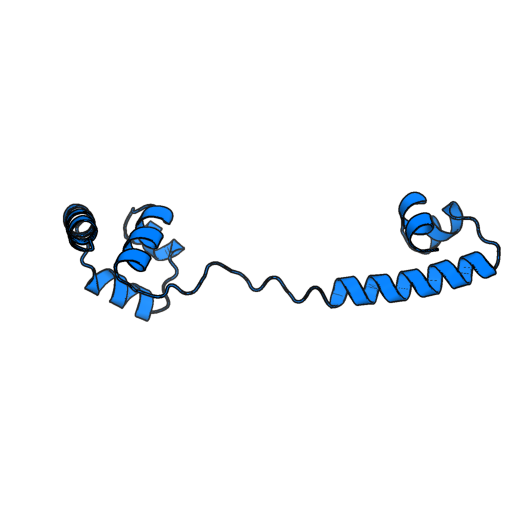.00 90.19 103 CYS A N 1
ATOM 793 C CA . CYS A 1 103 ? 13.660 5.967 -25.425 1.00 90.19 103 CYS A CA 1
ATOM 794 C C . CYS A 1 103 ? 13.944 6.699 -24.100 1.00 90.19 103 CYS A C 1
ATOM 796 O O . CYS A 1 103 ? 14.802 7.566 -24.066 1.00 90.19 103 CYS A O 1
ATOM 798 N N . GLN A 1 104 ? 13.232 6.373 -23.017 1.00 87.75 104 GLN A N 1
ATOM 799 C CA . GLN A 1 104 ? 13.467 6.954 -21.686 1.00 87.75 104 GLN A CA 1
ATOM 800 C C . GLN A 1 104 ? 14.700 6.379 -20.967 1.00 87.75 104 GLN A C 1
ATOM 802 O O . GLN A 1 104 ? 15.090 6.912 -19.930 1.00 87.75 104 GLN A O 1
ATOM 807 N N . LEU A 1 105 ? 15.245 5.256 -21.447 1.00 85.12 105 LEU A N 1
ATOM 808 C CA . LEU A 1 105 ? 16.366 4.538 -20.829 1.00 85.12 105 LEU A CA 1
ATOM 809 C C . LEU A 1 105 ? 17.697 4.727 -21.572 1.00 85.12 105 LEU A C 1
ATOM 811 O O . LEU A 1 105 ? 18.723 4.319 -21.037 1.00 85.12 105 LEU A O 1
ATOM 815 N N . CYS A 1 106 ? 17.668 5.273 -22.790 1.00 79.25 106 CYS A N 1
ATOM 816 C CA . CYS A 1 106 ? 18.830 5.547 -23.639 1.00 79.25 106 CYS A CA 1
ATOM 817 C C . CYS A 1 106 ? 19.189 7.030 -23.632 1.00 79.25 106 CYS A C 1
ATOM 819 O O . CYS A 1 106 ? 20.384 7.307 -23.875 1.00 79.25 106 CYS A O 1
#

Mean predicted aligned error: 14.47 Å

Sequence (106 aa):
MPEDTEMRIKKAGYTADLLRQMLGEGVTLGVLAEATGVHRSALSRWLRALGIETPGRGRPKGKRSGMREKTARQVELAHALRRAGMTYREIGDRLGLTRMRACQLC

Radius of gyration: 26.34 Å; Cα contacts (8 Å, |Δi|>4): 71; chains: 1; bounding box: 49×26×63 Å

Solvent-accessible surface area (backbone atoms only — not comparable to full-atom values): 6252 Å² total; per-residue (Å²): 128,59,66,73,49,53,54,53,36,49,76,71,74,44,53,74,66,57,57,50,52,48,45,73,76,68,50,48,66,65,58,50,21,66,78,64,72,45,57,53,69,58,54,53,52,46,33,54,65,70,69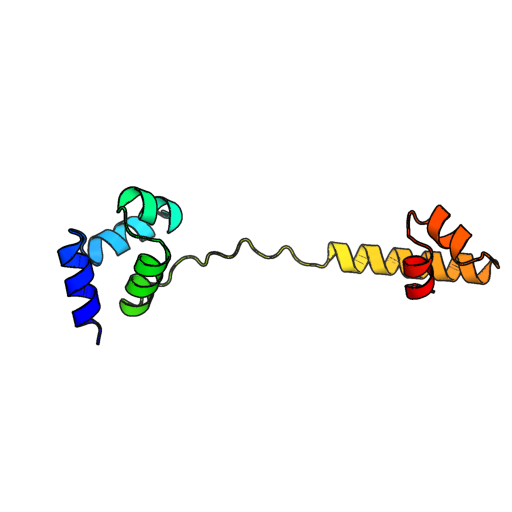,47,86,65,88,66,97,56,78,76,78,68,78,65,57,68,60,55,52,57,47,51,56,50,28,55,51,39,41,53,44,44,75,72,66,50,50,46,56,60,46,2,67,73,70,77,39,54,44,70,56,32,58,77,41,91

pLDDT: mean 76.15, std 12.44, range [51.41, 94.94]

Foldseek 3Di:
DLVVLQVVCVVLVHGPVNLVVCVVVVNALVVVCVVSVNDSVSSVVNCVSVVHDHPDPDPDPPPCVVVVVLLVVLLVQLVVVVVVVDQLCVSCVVSVHHSVVSVVSD

Secondary structure (DSSP, 8-state):
--HHHHHHHHHTT--HHHHHHHHHTT--HHHHHHHH---HHHHHHHHHHTT-----S------THHHHHHHHHHHHHHHHHHHTT--HHHHHHHHT--HHHHHTT-